Protein AF-A0A0R3PZB5-F1 (afdb_monomer_lite)

Foldseek 3Di:
DDDPPPVVVVVPCDVVVVVVCCVVQNPCNVVVVVVCCCVPPVVQVVLQPDDWDDDPDPDTDHDHDDDDDQDWDQDPVRDTDHDDPVNVVPPD

pLDDT: mean 71.3, std 12.93, range [42.66, 88.94]

Secondary structure (DSSP, 8-state):
-----GGGTTTT--HHHHHHHHHHH-TTHHHHHHHHHIIIIIHHHHHHHSPPEE-SSS-EE----------EEE-TTS-EEE--HHHHHT--

Organism: Angiostrongylus costaricensis (NCBI:txid334426)

Radius of gyration: 24.86 Å; chains: 1; bounding box: 73×33×49 Å

Sequence (92 aa):
MDGISSELWQVRIDFSTLNASSDENGVARLQLDSFDEFIQMNVQGIVEDAREIENSTEFSVKFQQVSSSKSRHWEKGGTPAPIVPNGDTRGF

InterPro domains:
  IPR007644 RNA polymerase, beta subunit, protrusion [PF04563] (27-86)

Structure (mmCIF, N/CA/C/O backbone):
data_AF-A0A0R3PZB5-F1
#
_entry.id   AF-A0A0R3PZB5-F1
#
loop_
_atom_site.group_PDB
_atom_site.id
_atom_site.type_symbol
_atom_site.label_atom_id
_atom_site.label_alt_id
_atom_site.label_comp_id
_atom_site.label_asym_id
_atom_site.label_entity_id
_atom_site.label_seq_id
_atom_site.pdbx_PDB_ins_code
_atom_site.Cartn_x
_atom_site.Cartn_y
_atom_site.Cartn_z
_atom_site.occupancy
_atom_site.B_iso_or_equiv
_atom_site.auth_seq_id
_atom_site.auth_comp_id
_atom_site.auth_asym_id
_atom_site.auth_atom_id
_atom_site.pdbx_PDB_model_num
ATOM 1 N N . MET A 1 1 ? 51.098 20.583 -9.836 1.00 46.34 1 MET A N 1
ATOM 2 C CA . MET A 1 1 ? 49.703 21.030 -9.610 1.00 46.34 1 MET A CA 1
ATOM 3 C C . MET A 1 1 ? 49.136 21.162 -10.997 1.00 46.34 1 MET A C 1
ATOM 5 O O . MET A 1 1 ? 49.194 22.231 -11.584 1.00 46.34 1 MET A O 1
ATOM 9 N N . ASP A 1 2 ? 48.713 20.033 -11.545 1.00 42.66 2 ASP A N 1
ATOM 10 C CA . ASP A 1 2 ? 48.312 19.937 -12.940 1.00 42.66 2 ASP A CA 1
ATOM 11 C C . ASP A 1 2 ? 46.811 19.713 -12.921 1.00 42.66 2 ASP A C 1
ATOM 13 O O . ASP A 1 2 ? 46.310 18.718 -12.391 1.00 42.66 2 ASP A O 1
ATOM 17 N N . GLY A 1 3 ? 46.111 20.765 -13.339 1.00 45.47 3 GLY A N 1
ATOM 18 C CA . GLY A 1 3 ? 44.667 20.871 -13.286 1.00 45.47 3 GLY A CA 1
ATOM 19 C C . GLY A 1 3 ? 44.010 19.713 -14.018 1.00 45.47 3 GLY A C 1
ATOM 20 O O . GLY A 1 3 ? 44.435 19.310 -15.099 1.00 45.47 3 GLY A O 1
ATOM 21 N N . ILE A 1 4 ? 42.951 19.190 -13.409 1.00 48.69 4 ILE A N 1
ATOM 22 C CA . ILE A 1 4 ? 42.042 18.232 -14.029 1.00 48.69 4 ILE A CA 1
ATOM 23 C C . ILE A 1 4 ? 41.496 18.900 -15.300 1.00 48.69 4 ILE A C 1
ATOM 25 O O . ILE A 1 4 ? 40.667 19.806 -15.212 1.00 48.69 4 ILE A O 1
ATOM 29 N N . SER A 1 5 ? 42.019 18.491 -16.463 1.00 46.16 5 SER A N 1
ATOM 30 C CA . SER A 1 5 ? 41.601 18.987 -17.778 1.00 46.16 5 SER A CA 1
ATOM 31 C C . SER A 1 5 ? 40.092 18.860 -17.923 1.00 46.16 5 SER A C 1
ATOM 33 O O . SER A 1 5 ? 39.507 17.831 -17.560 1.00 46.16 5 SER A O 1
ATOM 35 N N . SER A 1 6 ? 39.463 19.903 -18.464 1.00 56.44 6 SER A N 1
ATOM 36 C CA . SER A 1 6 ? 38.013 19.986 -18.537 1.00 56.44 6 SER A CA 1
ATOM 37 C C . SER A 1 6 ? 37.335 18.929 -19.399 1.00 56.44 6 SER A C 1
ATOM 39 O O . SER A 1 6 ? 36.131 18.708 -19.335 1.00 56.44 6 SER A O 1
ATOM 41 N N . GLU A 1 7 ? 38.114 18.226 -20.199 1.00 53.78 7 GLU A N 1
ATOM 42 C CA . GLU A 1 7 ? 37.606 17.213 -21.112 1.00 53.78 7 GLU A CA 1
ATOM 43 C C . GLU A 1 7 ? 37.305 15.880 -20.410 1.00 53.78 7 GLU A C 1
ATOM 45 O O . GLU A 1 7 ? 36.525 15.079 -20.915 1.00 53.78 7 GLU A O 1
ATOM 50 N N . LEU A 1 8 ? 37.825 15.657 -19.196 1.00 51.09 8 LEU A N 1
ATOM 51 C CA . LEU A 1 8 ? 37.589 14.421 -18.439 1.00 51.09 8 LEU A CA 1
ATOM 52 C C . LEU A 1 8 ? 36.181 14.328 -17.834 1.00 51.09 8 LEU A C 1
ATOM 54 O O . LEU A 1 8 ? 35.706 13.226 -17.560 1.00 51.09 8 LEU A O 1
ATOM 58 N N . TRP A 1 9 ? 35.488 15.452 -17.632 1.00 51.28 9 TRP A N 1
ATOM 59 C CA . TRP A 1 9 ? 34.130 15.441 -17.073 1.00 51.28 9 TRP A CA 1
ATOM 60 C C . TRP A 1 9 ? 33.050 15.130 -18.110 1.00 51.28 9 TRP A C 1
ATOM 62 O O . TRP A 1 9 ? 31.975 14.675 -17.734 1.00 51.28 9 TRP A O 1
ATOM 72 N N . GLN A 1 10 ? 33.333 15.316 -19.401 1.00 50.50 10 GLN A N 1
ATOM 73 C CA . GLN A 1 10 ? 32.438 14.875 -20.478 1.00 50.50 10 GLN A CA 1
ATOM 74 C C . GLN A 1 10 ? 32.540 13.358 -20.724 1.00 50.50 10 GLN A C 1
ATOM 76 O O . GLN A 1 10 ? 31.592 12.747 -21.199 1.00 50.50 10 GLN A O 1
ATOM 81 N N . VAL A 1 11 ? 33.653 12.732 -20.325 1.00 48.06 11 VAL A N 1
ATOM 82 C CA . VAL A 1 11 ? 33.924 11.291 -20.501 1.00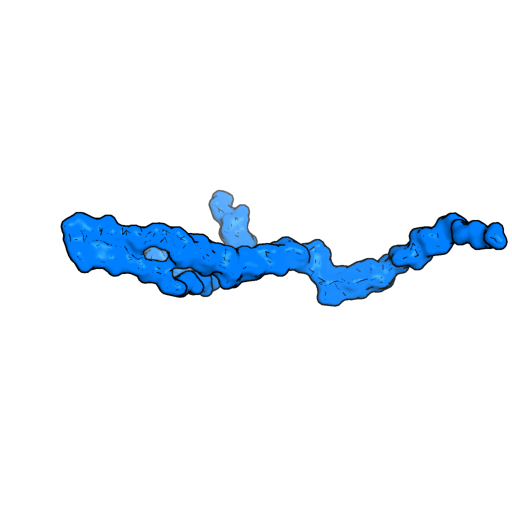 48.06 11 VAL A CA 1
ATOM 83 C C . VAL A 1 11 ? 33.291 10.423 -19.394 1.00 48.06 11 VAL A C 1
ATOM 85 O O . VAL A 1 11 ? 33.285 9.200 -19.492 1.00 48.06 11 VAL A O 1
ATOM 88 N N . ARG A 1 12 ? 32.713 11.011 -18.332 1.00 50.62 12 ARG A N 1
ATOM 89 C CA . ARG A 1 12 ? 32.197 10.236 -17.182 1.00 50.62 12 ARG A CA 1
ATOM 90 C C . ARG A 1 12 ? 30.755 9.734 -17.308 1.00 50.62 12 ARG A C 1
ATOM 92 O O . ARG A 1 12 ? 30.343 8.933 -16.475 1.00 50.62 12 ARG A O 1
ATOM 99 N N . ILE A 1 13 ? 30.007 10.149 -18.329 1.00 53.28 13 ILE A N 1
ATOM 100 C CA . ILE A 1 13 ? 28.722 9.528 -18.683 1.00 53.28 13 ILE A CA 1
ATOM 101 C C . ILE A 1 13 ? 28.834 9.031 -20.122 1.00 53.28 13 ILE A C 1
ATOM 103 O O . ILE A 1 13 ? 28.341 9.650 -21.059 1.00 53.28 13 ILE A O 1
ATOM 107 N N . ASP A 1 14 ? 29.536 7.913 -20.297 1.00 59.72 14 ASP A N 1
ATOM 108 C CA . ASP A 1 14 ? 29.395 7.110 -21.506 1.00 59.72 14 ASP A CA 1
ATOM 109 C C . ASP A 1 14 ? 27.943 6.609 -21.558 1.00 59.72 14 ASP A C 1
ATOM 111 O O . ASP A 1 14 ? 27.441 6.017 -20.595 1.00 59.72 14 ASP A O 1
ATOM 115 N N . PHE A 1 15 ? 27.252 6.874 -22.665 1.00 57.28 15 PHE A N 1
ATOM 116 C CA . PHE A 1 15 ? 25.872 6.451 -22.889 1.00 57.28 15 PHE A CA 1
ATOM 117 C C . PHE A 1 15 ? 25.719 4.930 -22.737 1.00 57.28 15 PHE A C 1
ATOM 119 O O . PHE A 1 15 ? 24.670 4.459 -22.308 1.00 57.28 15 PHE A O 1
ATOM 126 N N . SER A 1 16 ? 26.784 4.161 -22.993 1.00 55.22 16 SER A N 1
ATOM 127 C CA . SER A 1 16 ? 26.810 2.721 -22.734 1.00 55.22 16 SER A CA 1
ATOM 128 C C . SER A 1 16 ? 26.713 2.387 -21.243 1.00 55.22 16 SER A C 1
ATOM 130 O O . SER A 1 16 ? 26.027 1.438 -20.879 1.00 55.22 16 SER A O 1
ATOM 132 N N . THR A 1 17 ? 27.354 3.166 -20.371 1.00 59.53 17 THR A N 1
ATOM 133 C CA . THR A 1 17 ? 27.283 2.994 -18.909 1.00 59.53 17 THR A CA 1
ATOM 134 C C . THR A 1 17 ? 25.927 3.451 -18.366 1.00 59.53 17 THR A C 1
ATOM 136 O O . THR A 1 17 ? 25.372 2.821 -17.467 1.00 59.53 17 THR A O 1
ATOM 139 N N . LEU A 1 18 ? 25.358 4.516 -18.943 1.00 59.88 18 LEU A N 1
ATOM 140 C CA . LEU A 1 18 ? 24.011 4.994 -18.614 1.00 59.88 18 LEU A CA 1
ATOM 141 C C . LEU A 1 18 ? 22.928 3.981 -19.024 1.00 59.88 18 LEU A C 1
ATOM 143 O O . LEU A 1 18 ? 22.016 3.708 -18.241 1.00 59.88 18 LEU A O 1
ATOM 147 N N . ASN A 1 19 ? 23.054 3.396 -20.217 1.00 59.84 19 ASN A N 1
ATOM 148 C CA . ASN A 1 19 ? 22.158 2.349 -20.697 1.00 59.84 19 ASN A CA 1
ATOM 149 C C . ASN A 1 19 ? 22.336 1.059 -19.909 1.00 59.84 19 ASN A C 1
ATOM 151 O O . ASN A 1 19 ? 21.338 0.505 -19.488 1.00 59.84 19 ASN A O 1
ATOM 155 N N . ALA A 1 20 ? 23.564 0.627 -19.613 1.00 60.41 20 ALA A N 1
ATOM 156 C CA . ALA A 1 20 ? 23.793 -0.567 -18.801 1.00 60.41 20 ALA A CA 1
ATOM 157 C C . ALA A 1 20 ? 23.155 -0.444 -17.406 1.00 60.41 20 ALA A C 1
ATOM 159 O O . ALA A 1 20 ? 22.488 -1.368 -16.957 1.00 60.41 20 ALA A O 1
ATOM 160 N N . SER A 1 21 ? 23.278 0.721 -16.759 1.00 57.47 21 SER A N 1
ATOM 161 C CA . SER A 1 21 ? 22.600 1.003 -15.487 1.00 57.47 21 SER A CA 1
ATOM 162 C C . SER A 1 21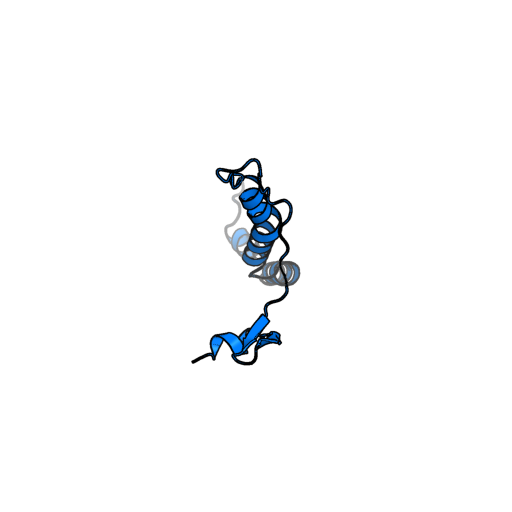 ? 21.074 1.060 -15.640 1.00 57.47 21 SER A C 1
ATOM 164 O O . SER A 1 21 ? 20.349 0.595 -14.767 1.00 57.47 21 SER A O 1
ATOM 166 N N . SER A 1 22 ? 20.559 1.574 -16.761 1.00 59.19 22 SER A N 1
ATOM 167 C CA . SER A 1 22 ? 19.114 1.620 -17.042 1.00 59.19 22 SER A CA 1
ATOM 168 C C . SER A 1 22 ? 18.529 0.272 -17.479 1.00 59.19 22 SER A C 1
ATOM 170 O O . SER A 1 22 ? 17.356 0.022 -17.232 1.00 59.19 22 SER A O 1
ATOM 172 N N . ASP A 1 23 ? 19.314 -0.609 -18.088 1.00 61.03 23 ASP A N 1
ATOM 173 C CA . ASP A 1 23 ? 18.929 -1.979 -18.435 1.00 61.03 23 ASP A CA 1
ATOM 174 C C . ASP A 1 23 ? 18.955 -2.851 -17.178 1.00 61.03 23 ASP A C 1
ATOM 176 O O . ASP A 1 23 ? 18.025 -3.615 -16.913 1.00 61.03 23 ASP A O 1
ATOM 180 N N . GLU A 1 24 ? 19.995 -2.680 -16.356 1.00 63.81 24 GLU A N 1
ATOM 181 C CA . GLU A 1 24 ? 20.132 -3.379 -15.088 1.00 63.81 24 GLU A CA 1
ATOM 182 C C . GLU A 1 24 ? 19.117 -2.897 -14.070 1.00 63.81 24 GLU A C 1
ATOM 184 O O . GLU A 1 24 ? 18.636 -3.758 -13.347 1.00 63.81 24 GLU A O 1
ATOM 189 N N . ASN A 1 25 ? 18.790 -1.593 -14.023 1.00 66.19 25 ASN A N 1
ATOM 190 C CA . ASN A 1 25 ? 17.962 -0.946 -13.002 1.00 66.19 25 ASN A CA 1
ATOM 191 C C . ASN A 1 25 ? 16.673 -0.283 -13.468 1.00 66.19 25 ASN A C 1
ATOM 193 O O . ASN A 1 25 ? 15.929 0.128 -12.611 1.00 66.19 25 ASN A O 1
ATOM 197 N N . GLY A 1 26 ? 16.320 -0.210 -14.744 1.00 65.12 26 GLY A N 1
ATOM 198 C CA . GLY A 1 26 ? 15.074 0.419 -15.206 1.00 65.12 26 GLY A CA 1
ATOM 199 C C . GLY A 1 26 ? 14.916 1.906 -14.827 1.00 65.12 26 GLY A C 1
ATOM 200 O O . GLY A 1 26 ? 14.978 2.309 -13.671 1.00 65.12 26 GLY A O 1
ATOM 201 N N . VAL A 1 27 ? 14.570 2.759 -15.790 1.00 70.19 27 VAL A N 1
ATOM 202 C CA . VAL A 1 27 ? 14.406 4.212 -15.540 1.00 70.19 27 VAL A CA 1
ATOM 203 C C . VAL A 1 27 ? 13.326 4.531 -14.483 1.00 70.19 27 VAL A C 1
ATOM 205 O O . VAL A 1 27 ? 13.361 5.585 -13.853 1.00 70.19 27 VAL A O 1
ATOM 208 N N . ALA A 1 28 ? 12.388 3.610 -14.244 1.00 72.50 28 ALA A N 1
ATOM 209 C CA . ALA A 1 28 ? 11.288 3.773 -13.295 1.00 72.50 28 ALA A CA 1
ATOM 210 C C . ALA A 1 28 ? 11.421 2.958 -11.992 1.00 72.50 28 ALA A C 1
ATOM 212 O O . ALA A 1 28 ? 10.475 2.963 -11.203 1.00 72.50 28 ALA A O 1
ATOM 213 N N . ARG A 1 29 ? 12.539 2.258 -11.722 1.00 74.81 29 ARG A N 1
ATOM 214 C CA . ARG A 1 29 ? 12.605 1.398 -10.520 1.00 74.81 29 ARG A CA 1
ATOM 215 C C . ARG A 1 29 ? 12.462 2.147 -9.214 1.00 74.81 29 ARG A C 1
ATOM 217 O O . ARG A 1 29 ? 11.780 1.643 -8.346 1.00 74.81 29 ARG A O 1
ATOM 224 N N . LEU A 1 30 ? 12.944 3.383 -9.110 1.00 75.12 30 LEU A N 1
ATOM 225 C CA . LEU A 1 30 ? 12.755 4.179 -7.894 1.00 75.12 30 LEU A CA 1
ATOM 226 C C . LEU A 1 30 ? 11.270 4.317 -7.497 1.00 75.12 30 LEU A C 1
ATOM 228 O O . LEU A 1 30 ? 10.925 4.289 -6.316 1.00 75.12 30 LEU A O 1
ATOM 232 N N . GLN A 1 31 ? 10.377 4.457 -8.482 1.00 76.56 31 GLN A N 1
ATOM 233 C CA . GLN A 1 31 ? 8.935 4.523 -8.233 1.00 76.56 31 GLN A CA 1
ATOM 234 C C . GLN A 1 31 ? 8.353 3.159 -7.852 1.00 76.56 31 GLN A C 1
ATOM 236 O O . GLN A 1 31 ? 7.476 3.096 -6.997 1.00 76.56 31 GLN A O 1
ATOM 241 N N . LEU A 1 32 ? 8.834 2.077 -8.470 1.00 80.81 32 LEU A N 1
ATOM 242 C CA . LEU A 1 32 ? 8.393 0.719 -8.145 1.00 80.81 32 LEU A CA 1
ATOM 243 C C . LEU A 1 32 ? 8.883 0.285 -6.759 1.00 80.81 32 LEU A C 1
ATOM 245 O O . LEU A 1 32 ? 8.085 -0.211 -5.977 1.00 80.81 32 LEU A O 1
ATOM 249 N N . ASP A 1 33 ? 10.142 0.560 -6.427 1.00 80.38 33 ASP A N 1
ATOM 250 C CA . ASP A 1 33 ? 10.756 0.225 -5.143 1.00 80.38 33 ASP A CA 1
ATOM 251 C C . ASP A 1 33 ? 10.070 0.981 -3.999 1.00 80.38 33 ASP A C 1
ATOM 253 O O . ASP A 1 33 ? 9.708 0.383 -2.989 1.00 80.38 33 ASP A O 1
ATOM 257 N N . SER A 1 34 ? 9.813 2.285 -4.173 1.00 82.81 34 SER A N 1
ATOM 258 C CA . SER A 1 34 ? 9.072 3.071 -3.173 1.00 82.81 34 SER A CA 1
ATOM 259 C C . SER A 1 34 ? 7.612 2.629 -3.029 1.00 82.81 34 SER A C 1
ATOM 261 O O . SER A 1 34 ? 7.070 2.652 -1.923 1.00 82.81 34 SER A O 1
ATOM 263 N N . PHE A 1 35 ? 6.964 2.199 -4.116 1.00 82.31 35 PHE A N 1
ATOM 264 C CA . PHE A 1 35 ? 5.622 1.622 -4.054 1.00 82.31 35 PHE A CA 1
ATOM 265 C C . PHE A 1 35 ? 5.614 0.269 -3.329 1.00 82.31 35 PHE A C 1
ATOM 267 O O . PHE A 1 35 ? 4.767 0.047 -2.463 1.00 82.31 35 PHE A O 1
ATOM 274 N N . ASP A 1 36 ? 6.568 -0.610 -3.629 1.00 82.69 36 ASP A N 1
ATOM 275 C CA . ASP A 1 36 ? 6.711 -1.913 -2.980 1.00 82.69 36 ASP A CA 1
ATOM 276 C C . ASP A 1 36 ? 7.013 -1.762 -1.483 1.00 82.69 36 ASP A C 1
ATOM 278 O O . ASP A 1 36 ? 6.363 -2.418 -0.666 1.00 82.69 36 ASP A O 1
ATOM 282 N N . GLU A 1 37 ? 7.920 -0.855 -1.106 1.00 86.94 37 GLU A N 1
ATOM 283 C CA . GLU A 1 37 ? 8.195 -0.496 0.292 1.00 86.94 37 GLU A CA 1
ATOM 284 C C . GLU A 1 37 ? 6.929 0.021 0.992 1.00 86.94 37 GLU A C 1
ATOM 286 O O . GLU A 1 37 ? 6.598 -0.397 2.108 1.00 86.94 37 GLU A O 1
ATOM 291 N N . PHE A 1 38 ? 6.174 0.895 0.323 1.00 87.50 38 PHE A N 1
ATOM 292 C CA . PHE A 1 38 ? 4.936 1.435 0.867 1.00 87.50 38 PHE A CA 1
ATOM 293 C C . PHE A 1 38 ? 3.890 0.345 1.135 1.00 87.50 38 PHE A C 1
ATOM 295 O O . PHE A 1 38 ? 3.343 0.286 2.238 1.00 87.50 38 PHE A O 1
ATOM 302 N N . ILE A 1 39 ? 3.630 -0.537 0.166 1.00 85.75 39 ILE A N 1
ATOM 303 C CA . ILE A 1 39 ? 2.624 -1.599 0.304 1.00 85.75 39 ILE A CA 1
ATOM 304 C C . ILE A 1 39 ? 3.054 -2.656 1.325 1.00 85.75 39 ILE A C 1
ATOM 306 O O . ILE A 1 39 ? 2.220 -3.110 2.108 1.00 85.75 39 ILE A O 1
ATOM 310 N N . GLN A 1 40 ? 4.325 -3.059 1.327 1.00 79.94 40 GLN A N 1
ATOM 311 C CA . GLN A 1 40 ? 4.795 -4.160 2.171 1.00 79.94 40 GLN A CA 1
ATOM 312 C C . GLN A 1 40 ? 5.020 -3.744 3.626 1.00 79.94 40 GLN A C 1
ATOM 314 O O . GLN A 1 40 ? 4.740 -4.534 4.526 1.00 79.94 40 GLN A O 1
ATOM 319 N N . MET A 1 41 ? 5.512 -2.527 3.870 1.00 79.62 41 MET A N 1
ATOM 320 C CA . MET A 1 41 ? 5.978 -2.113 5.197 1.00 79.62 41 MET A CA 1
ATOM 321 C C . MET A 1 41 ? 5.102 -1.021 5.817 1.00 79.62 41 MET A C 1
ATOM 323 O O . MET A 1 41 ? 4.655 -1.163 6.956 1.00 79.62 41 MET A O 1
ATOM 327 N N . ASN A 1 42 ? 4.792 0.042 5.070 1.00 88.00 42 ASN A N 1
ATOM 328 C CA . ASN A 1 42 ? 4.081 1.195 5.634 1.00 88.00 42 ASN A CA 1
ATOM 329 C C . ASN A 1 42 ? 2.593 0.912 5.880 1.00 88.00 42 ASN A C 1
ATOM 331 O O . ASN A 1 42 ? 2.061 1.300 6.918 1.00 88.00 42 ASN A O 1
ATOM 335 N N . VAL A 1 43 ? 1.913 0.206 4.969 1.00 88.94 43 VAL A N 1
ATOM 336 C CA . VAL A 1 43 ? 0.481 -0.119 5.131 1.00 88.94 43 VAL A CA 1
ATOM 337 C C . VAL A 1 43 ? 0.230 -0.978 6.372 1.00 88.94 43 VAL A C 1
ATOM 339 O O . VAL A 1 43 ? -0.711 -0.713 7.118 1.00 88.94 43 VAL A O 1
ATOM 342 N N . GLN A 1 44 ? 1.078 -1.978 6.618 1.00 87.69 44 GLN A N 1
ATOM 343 C CA . GLN A 1 44 ? 0.970 -2.832 7.799 1.00 87.69 44 GLN A CA 1
ATOM 344 C C . GLN A 1 44 ? 1.163 -2.018 9.087 1.00 87.69 44 GLN A C 1
ATOM 346 O O . GLN A 1 44 ? 0.341 -2.123 9.994 1.00 87.69 44 GLN A O 1
ATOM 351 N N . GLY A 1 45 ? 2.174 -1.141 9.131 1.00 85.69 45 GLY A N 1
ATOM 352 C CA . GLY A 1 45 ? 2.412 -0.264 10.281 1.00 85.69 45 GLY A CA 1
ATOM 353 C C . GLY A 1 45 ? 1.240 0.679 10.578 1.00 85.69 45 GLY A C 1
ATOM 354 O O . GLY A 1 45 ? 0.874 0.855 11.735 1.00 85.69 45 GLY A O 1
ATOM 355 N N . ILE A 1 46 ? 0.588 1.225 9.545 1.00 88.75 46 ILE A N 1
ATOM 356 C CA . ILE A 1 46 ? -0.612 2.066 9.711 1.00 88.75 46 ILE A CA 1
ATOM 357 C C . ILE A 1 46 ? -1.775 1.267 10.317 1.00 88.75 46 ILE A C 1
ATOM 359 O O . ILE A 1 46 ? -2.514 1.787 11.150 1.00 88.75 46 ILE A O 1
ATOM 363 N N . VAL A 1 47 ? -1.960 0.011 9.903 1.00 86.88 47 VAL A N 1
ATOM 364 C CA . VAL A 1 47 ? -3.035 -0.848 10.425 1.00 86.88 47 VAL A CA 1
ATOM 365 C C . VAL A 1 47 ? -2.774 -1.285 11.864 1.00 86.88 47 VAL A C 1
ATOM 367 O O . VAL A 1 47 ? -3.721 -1.409 12.636 1.00 86.88 47 VAL A O 1
ATOM 370 N N . GLU A 1 48 ? -1.512 -1.476 12.238 1.00 86.19 48 GLU A N 1
ATOM 371 C CA . GLU A 1 48 ? -1.119 -1.789 13.614 1.00 86.19 48 GLU A CA 1
ATOM 372 C C . GLU A 1 48 ? -1.221 -0.582 14.560 1.00 86.19 48 GLU A C 1
ATOM 374 O O . GLU A 1 48 ? -1.542 -0.769 15.733 1.00 86.19 48 GLU A O 1
ATOM 379 N N . ASP A 1 49 ? -0.976 0.637 14.065 1.00 85.25 49 ASP A N 1
ATOM 380 C CA . ASP A 1 49 ? -1.115 1.889 14.831 1.00 85.25 49 ASP A CA 1
ATOM 381 C C . ASP A 1 49 ? -2.578 2.357 14.954 1.00 85.25 49 ASP A C 1
ATOM 383 O O . ASP A 1 49 ? -2.934 3.159 15.823 1.00 85.25 49 ASP A O 1
ATOM 387 N N . ALA A 1 50 ? -3.465 1.843 14.098 1.00 81.75 50 ALA A N 1
ATOM 388 C CA . ALA A 1 50 ? -4.883 2.149 14.173 1.00 81.75 50 ALA A CA 1
ATOM 389 C C . ALA A 1 50 ? -5.463 1.703 15.525 1.00 81.75 50 ALA A C 1
ATOM 391 O O . ALA A 1 50 ? -5.281 0.571 15.975 1.00 81.75 50 ALA A O 1
ATOM 392 N N . ARG A 1 51 ? -6.201 2.612 16.174 1.00 72.88 51 ARG A N 1
ATOM 393 C CA . ARG A 1 51 ? -6.851 2.336 17.460 1.00 72.88 51 ARG A CA 1
ATOM 394 C C . ARG A 1 51 ? -7.780 1.129 17.353 1.00 72.88 51 ARG A C 1
ATOM 396 O O . ARG A 1 51 ? -8.539 1.015 16.389 1.00 72.88 51 ARG A O 1
ATOM 403 N N . GLU A 1 52 ? -7.757 0.287 18.384 1.00 74.69 52 GLU A N 1
ATOM 404 C CA . GLU A 1 52 ? -8.748 -0.773 18.546 1.00 74.69 52 GLU A CA 1
ATOM 405 C C . GLU A 1 52 ? -10.153 -0.165 18.548 1.00 74.69 52 GLU A C 1
ATOM 407 O O . GLU A 1 52 ? -10.420 0.865 19.179 1.00 74.69 52 GLU A O 1
ATOM 412 N N . ILE A 1 53 ? -11.051 -0.793 17.791 1.00 76.06 53 ILE A N 1
ATOM 413 C CA . ILE A 1 53 ? -12.449 -0.383 17.765 1.00 76.06 53 ILE A CA 1
ATOM 414 C C . ILE A 1 53 ? -13.091 -0.956 19.027 1.00 76.06 53 ILE A C 1
ATOM 416 O O . ILE A 1 53 ? -13.505 -2.115 19.050 1.00 76.06 53 ILE A O 1
ATOM 420 N N . GLU A 1 54 ? -13.150 -0.143 20.078 1.00 65.75 54 GLU A N 1
ATOM 421 C CA . GLU A 1 54 ? -13.895 -0.452 21.296 1.00 65.75 54 GLU A CA 1
ATOM 422 C C . GLU A 1 54 ? -15.366 -0.065 21.102 1.00 65.75 54 GLU A C 1
ATOM 424 O O . GLU A 1 54 ? -15.694 1.085 20.797 1.00 65.75 54 GLU A O 1
ATOM 429 N N . ASN A 1 55 ? -16.272 -1.030 21.260 1.00 63.53 55 ASN A N 1
ATOM 430 C CA . ASN A 1 55 ? -17.704 -0.752 21.341 1.00 63.53 55 ASN A CA 1
ATOM 431 C C . ASN A 1 55 ? -18.132 -0.722 22.817 1.00 63.53 55 ASN A C 1
ATOM 433 O O . ASN A 1 55 ? -17.443 -1.245 23.684 1.00 63.53 55 ASN A O 1
ATOM 437 N N . SER A 1 56 ? -19.296 -0.144 23.117 1.00 63.84 56 SER A N 1
ATOM 438 C CA . SER A 1 56 ? -19.864 -0.009 24.475 1.00 63.84 56 SER A CA 1
ATOM 439 C C . SER A 1 56 ? -20.096 -1.346 25.216 1.00 63.84 56 SER A C 1
ATOM 441 O O . SER A 1 56 ? -20.605 -1.361 26.335 1.00 63.84 56 SER A O 1
ATOM 443 N N . THR A 1 57 ? -19.789 -2.473 24.588 1.00 62.66 57 THR A N 1
ATOM 444 C CA . THR A 1 57 ? -19.938 -3.843 25.079 1.00 62.66 57 THR A CA 1
ATOM 445 C C . THR A 1 57 ? -18.559 -4.485 24.978 1.00 62.66 57 THR A C 1
ATOM 447 O O . THR A 1 57 ? -17.918 -4.247 23.965 1.00 62.66 57 THR A O 1
ATOM 450 N N . GLU A 1 58 ? -18.137 -5.247 25.994 1.00 76.75 58 GLU A N 1
ATOM 451 C CA . GLU A 1 58 ? -16.804 -5.814 26.345 1.00 76.75 58 GLU A CA 1
ATOM 452 C C . GLU A 1 58 ? -15.951 -6.505 25.242 1.00 76.75 58 GLU A C 1
ATOM 454 O O . GLU A 1 58 ? -15.208 -7.449 25.505 1.00 76.75 58 GLU A O 1
ATOM 459 N N . PHE A 1 59 ? -16.023 -6.062 23.995 1.00 76.88 59 PHE A N 1
ATOM 460 C CA . PHE A 1 59 ? -15.336 -6.615 22.845 1.00 76.88 59 PHE A CA 1
ATOM 461 C C . PHE A 1 59 ? -14.416 -5.554 22.253 1.00 76.88 59 PHE A C 1
ATOM 463 O O . PHE A 1 59 ? -14.829 -4.423 21.993 1.00 76.88 59 PHE A O 1
ATOM 470 N N . SER A 1 60 ? -13.178 -5.964 21.998 1.00 80.62 60 SER A N 1
ATOM 471 C CA . SER A 1 60 ? -12.210 -5.200 21.223 1.00 80.62 60 SER A CA 1
ATOM 472 C C . SER A 1 60 ? -11.923 -5.932 19.912 1.00 80.62 60 SER A C 1
ATOM 474 O O . SER A 1 60 ? -11.805 -7.162 19.884 1.00 80.62 60 SER A O 1
ATOM 476 N N . VAL A 1 61 ? -11.834 -5.175 18.817 1.00 83.19 61 VAL A N 1
ATOM 477 C CA . VAL A 1 61 ? -11.400 -5.672 17.508 1.00 83.19 61 VAL A CA 1
ATOM 478 C C . VAL A 1 61 ? -10.028 -5.092 17.196 1.00 83.19 61 VAL A C 1
ATOM 480 O O . VAL A 1 61 ? -9.875 -3.875 17.073 1.00 83.19 61 VAL A O 1
ATOM 483 N N . LYS A 1 62 ? -9.055 -5.987 16.999 1.00 85.06 62 LYS A N 1
ATOM 484 C CA . LYS A 1 62 ? -7.690 -5.654 16.591 1.00 85.06 62 LYS A CA 1
ATOM 485 C C . LYS A 1 62 ? -7.409 -6.151 15.178 1.00 85.06 62 LYS A C 1
ATOM 487 O O . LYS A 1 62 ? -7.621 -7.325 14.870 1.00 85.06 62 LYS A O 1
ATOM 492 N N . PHE A 1 63 ? -6.893 -5.270 14.330 1.00 85.88 63 PHE A N 1
ATOM 493 C CA . PHE A 1 63 ? -6.417 -5.637 13.001 1.00 85.88 63 PHE A CA 1
ATOM 494 C C . PHE A 1 63 ? -4.990 -6.191 13.093 1.00 85.88 63 PHE A C 1
ATOM 496 O O . PHE A 1 63 ? -4.150 -5.623 13.785 1.00 85.88 63 PHE A O 1
ATOM 503 N N . GLN A 1 64 ? -4.727 -7.326 12.435 1.00 83.88 64 GLN A N 1
ATOM 504 C CA . GLN A 1 64 ? -3.464 -8.059 12.597 1.00 83.88 64 GLN A CA 1
ATOM 505 C C . GLN A 1 64 ? -2.607 -8.093 11.333 1.00 83.88 64 GLN A C 1
ATOM 507 O O . GLN A 1 64 ? -1.407 -7.878 11.420 1.00 83.88 64 GLN A O 1
ATOM 512 N N . GLN A 1 65 ? -3.180 -8.393 10.167 1.00 87.12 65 GLN A N 1
ATOM 513 C CA . GLN A 1 65 ? -2.409 -8.510 8.931 1.00 87.12 65 GLN A CA 1
ATOM 514 C C . GLN A 1 65 ? -3.202 -7.9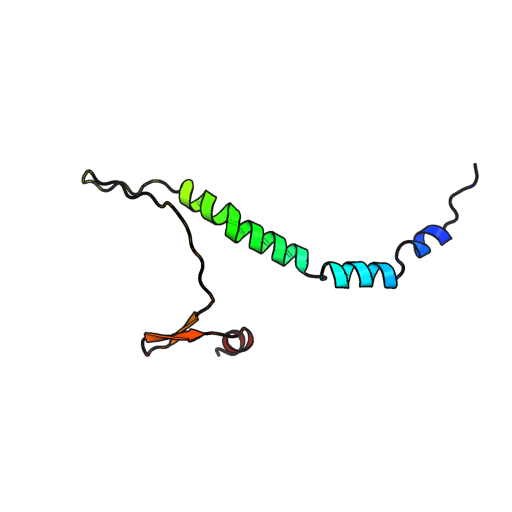82 7.741 1.00 87.12 65 GLN A C 1
ATOM 516 O O . GLN A 1 65 ? -4.375 -8.320 7.566 1.00 87.12 65 GLN A O 1
ATOM 521 N N . VAL A 1 66 ? -2.537 -7.195 6.898 1.00 86.44 66 VAL A N 1
ATOM 522 C CA . VAL A 1 66 ? -3.071 -6.741 5.615 1.00 86.44 66 VAL A CA 1
ATOM 523 C C . VAL A 1 66 ? -2.598 -7.669 4.502 1.00 86.44 66 VAL A C 1
ATOM 525 O O . VAL A 1 66 ? -1.434 -8.060 4.443 1.00 86.44 66 VAL A O 1
ATOM 528 N N . SER A 1 67 ? -3.506 -8.012 3.590 1.00 85.94 67 SER A N 1
ATOM 529 C CA . SER A 1 67 ? -3.167 -8.714 2.353 1.00 85.94 67 SER A CA 1
ATOM 530 C C . SER A 1 67 ? -3.695 -7.942 1.150 1.00 85.94 67 SER A C 1
ATOM 532 O O . SER A 1 67 ? -4.782 -7.366 1.192 1.00 85.94 67 SER A O 1
ATOM 534 N N . SER A 1 68 ? -2.914 -7.929 0.072 1.00 85.25 68 SER A N 1
ATOM 535 C CA . SER A 1 68 ? -3.306 -7.344 -1.208 1.00 85.25 68 SER A CA 1
ATOM 536 C C . SER A 1 68 ? -3.516 -8.452 -2.236 1.00 85.25 68 SER A C 1
ATOM 538 O O . SER A 1 68 ? -2.777 -9.436 -2.274 1.00 85.25 68 SER A O 1
ATOM 540 N N . SER A 1 69 ? -4.542 -8.303 -3.074 1.00 83.50 69 SER A N 1
ATOM 541 C CA . SER A 1 69 ? -4.832 -9.231 -4.171 1.00 83.50 69 SER A CA 1
ATOM 542 C C . SER A 1 69 ? -4.626 -8.547 -5.518 1.00 83.50 69 SER A C 1
ATOM 544 O O . SER A 1 69 ? -4.619 -7.321 -5.602 1.00 83.50 69 SER A O 1
ATOM 546 N N . LYS A 1 70 ? -4.490 -9.336 -6.591 1.00 80.06 70 LYS A N 1
ATOM 547 C CA . LYS A 1 70 ? -4.413 -8.788 -7.953 1.00 80.06 70 LYS A CA 1
ATOM 548 C C . LYS A 1 70 ? -5.645 -7.933 -8.264 1.00 80.06 70 LYS A C 1
ATOM 550 O O . LYS A 1 70 ? -6.753 -8.266 -7.833 1.00 80.06 70 LYS A O 1
ATOM 555 N N . SER A 1 71 ? -5.437 -6.877 -9.050 1.00 73.88 71 SER A N 1
ATOM 556 C CA . SER A 1 71 ? -6.510 -5.978 -9.477 1.00 73.88 71 SER A CA 1
ATOM 557 C C . SER A 1 71 ? -7.643 -6.750 -10.161 1.00 73.88 71 SER A C 1
ATOM 559 O O . SER A 1 71 ? -7.405 -7.622 -11.005 1.00 73.88 71 SER A O 1
ATOM 561 N N . ARG A 1 72 ? -8.879 -6.444 -9.764 1.00 75.81 72 ARG A N 1
ATOM 562 C CA . ARG A 1 72 ? -10.108 -7.068 -10.261 1.00 75.81 72 ARG A CA 1
ATOM 563 C C . ARG A 1 72 ? -11.151 -5.993 -10.520 1.00 75.81 72 ARG A C 1
ATOM 565 O O . ARG A 1 72 ? -11.365 -5.128 -9.676 1.00 75.81 72 ARG A O 1
ATOM 572 N N . HIS A 1 73 ? -11.821 -6.095 -11.659 1.00 79.19 73 HIS A N 1
ATOM 573 C CA . HIS A 1 73 ? -12.991 -5.295 -11.979 1.00 79.19 73 HIS A CA 1
ATOM 574 C C . HIS A 1 73 ? -14.255 -6.048 -11.560 1.00 79.19 73 HIS A C 1
ATOM 576 O O . HIS A 1 73 ? -14.415 -7.228 -11.882 1.00 79.19 73 HIS A O 1
ATOM 582 N N . TRP A 1 74 ? -15.138 -5.372 -10.827 1.00 80.56 74 TRP A N 1
ATOM 583 C CA . TRP A 1 74 ? -16.447 -5.903 -10.460 1.00 80.56 74 TRP A CA 1
ATOM 584 C C . TRP A 1 74 ? -17.495 -5.359 -11.421 1.00 80.56 74 TRP A C 1
ATOM 586 O O . TRP A 1 74 ? -17.884 -4.194 -11.344 1.00 80.56 74 TRP A O 1
ATOM 596 N N . GLU A 1 75 ? -17.956 -6.212 -12.328 1.00 78.56 75 GLU A N 1
ATOM 597 C CA . GLU A 1 75 ? -19.045 -5.870 -13.236 1.00 78.56 75 GLU A CA 1
ATOM 598 C C . GLU A 1 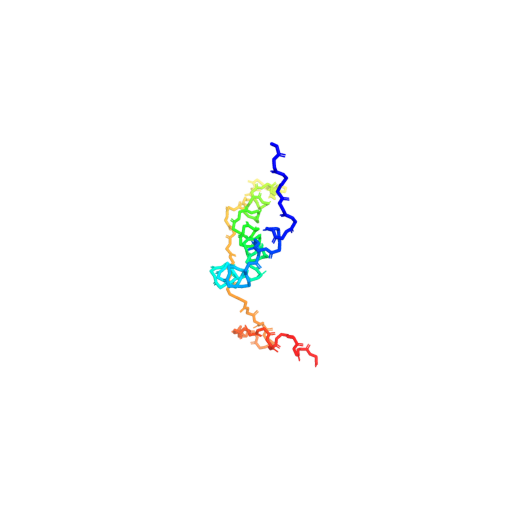75 ? -20.395 -5.927 -12.507 1.00 78.56 75 GLU A C 1
ATOM 600 O O . GLU A 1 75 ? -20.550 -6.609 -11.491 1.00 78.56 75 GLU A O 1
ATOM 605 N N . LYS A 1 76 ? -21.422 -5.266 -13.058 1.00 75.88 76 LYS A N 1
ATOM 606 C CA . LYS A 1 76 ? -22.791 -5.258 -12.496 1.00 75.88 76 LYS A CA 1
ATOM 607 C C . LYS A 1 76 ? -23.383 -6.663 -12.279 1.00 75.88 76 LYS A C 1
ATOM 609 O O . LYS A 1 76 ? -24.321 -6.804 -11.503 1.00 75.88 76 LYS A O 1
ATOM 614 N N . GLY A 1 77 ? -22.839 -7.689 -12.939 1.00 77.4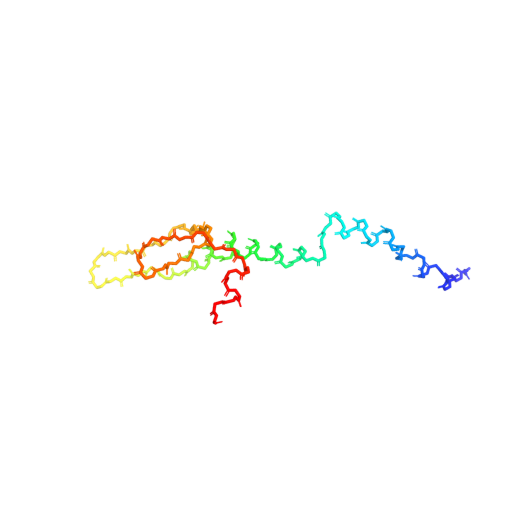4 77 GLY A N 1
ATOM 615 C CA . GLY A 1 77 ? -23.208 -9.097 -12.762 1.00 77.44 77 GLY A CA 1
ATOM 616 C C . GLY A 1 77 ? -22.573 -9.795 -11.550 1.00 77.44 77 GLY A C 1
ATOM 617 O O . GLY A 1 77 ? -22.787 -10.990 -11.372 1.00 77.44 77 GLY A O 1
ATOM 618 N N . GLY A 1 78 ? -21.769 -9.099 -10.738 1.00 80.62 78 GLY A N 1
ATOM 619 C CA . GLY A 1 78 ? -21.175 -9.643 -9.511 1.00 80.62 78 GLY A CA 1
ATOM 620 C 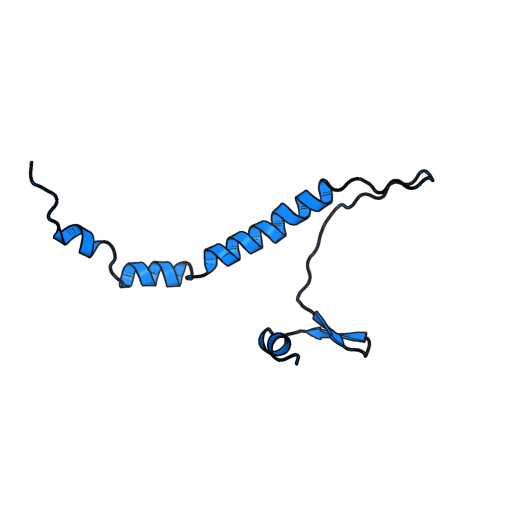C . GLY A 1 78 ? -20.051 -10.660 -9.732 1.00 80.62 78 GLY A C 1
ATOM 621 O O . GLY A 1 78 ? -19.560 -11.238 -8.767 1.00 80.62 78 GLY A O 1
ATOM 622 N N . THR A 1 79 ? -19.626 -10.887 -10.977 1.00 78.25 79 THR A N 1
ATOM 623 C CA . THR A 1 79 ? -18.493 -11.764 -11.291 1.00 78.25 79 THR A CA 1
ATOM 624 C C . THR A 1 79 ? -17.229 -10.917 -11.441 1.00 78.25 79 THR A C 1
ATOM 626 O O . THR A 1 79 ? -17.223 -9.989 -12.252 1.00 78.25 79 THR A O 1
ATOM 629 N N . PRO A 1 80 ? -16.161 -11.193 -10.675 1.00 80.12 80 PRO A N 1
ATOM 630 C CA . PRO A 1 80 ? -14.929 -10.432 -10.783 1.00 80.12 80 PRO A CA 1
ATOM 631 C C . PRO A 1 80 ? -14.121 -10.871 -12.009 1.00 80.12 80 PRO A C 1
ATOM 633 O O . PRO A 1 80 ? -13.792 -12.050 -12.153 1.00 80.12 80 PRO A O 1
ATOM 636 N N . ALA A 1 81 ? -13.739 -9.912 -12.849 1.00 75.25 81 ALA A N 1
ATOM 637 C CA . ALA A 1 81 ? -12.874 -10.137 -14.003 1.00 75.25 81 ALA A CA 1
ATOM 638 C C . ALA A 1 81 ? -11.467 -9.555 -13.755 1.00 75.25 81 ALA A C 1
ATOM 640 O O . ALA A 1 81 ? -11.341 -8.477 -13.162 1.00 75.25 81 ALA A O 1
ATOM 641 N N . PRO A 1 82 ? -10.384 -10.230 -14.187 1.00 74.06 82 PRO A N 1
ATOM 642 C CA . PRO A 1 82 ? -9.051 -9.632 -14.204 1.00 74.06 82 PRO A CA 1
ATOM 643 C C . PRO A 1 82 ? -9.043 -8.402 -15.116 1.00 74.06 82 PRO A C 1
ATOM 645 O O . PRO A 1 82 ? -9.507 -8.483 -16.253 1.00 74.06 82 PRO A O 1
ATOM 648 N N . ILE A 1 83 ? -8.491 -7.283 -14.645 1.00 77.06 83 ILE A N 1
ATOM 649 C CA . ILE A 1 83 ? -8.363 -6.065 -15.453 1.00 77.06 83 ILE A CA 1
ATOM 650 C C . ILE A 1 83 ? -6.920 -5.871 -15.914 1.00 77.06 83 ILE A C 1
ATOM 652 O O . ILE A 1 83 ? -5.968 -6.100 -15.166 1.00 77.06 83 ILE A O 1
ATOM 656 N N . VAL A 1 84 ? -6.765 -5.451 -17.169 1.00 77.94 84 VAL A N 1
ATOM 657 C CA . VAL A 1 84 ? -5.485 -5.010 -17.735 1.00 77.94 84 VAL A CA 1
ATOM 658 C C . VAL A 1 84 ? -5.454 -3.478 -17.789 1.00 77.94 84 VAL A C 1
ATOM 660 O O . VAL A 1 84 ? -6.510 -2.878 -17.997 1.00 77.94 84 VAL A O 1
ATOM 663 N N . PRO A 1 85 ? -4.285 -2.817 -17.672 1.00 72.81 85 PRO A N 1
ATOM 664 C CA . PRO A 1 85 ? -4.203 -1.351 -17.548 1.00 72.81 85 PRO A CA 1
ATOM 665 C C . PRO A 1 85 ? -4.913 -0.568 -18.667 1.00 72.81 85 PRO A C 1
ATOM 667 O O . PRO A 1 85 ? -5.544 0.464 -18.441 1.00 72.81 85 PRO A O 1
ATOM 670 N N . ASN A 1 86 ? -4.871 -1.093 -19.892 1.00 76.19 86 ASN A N 1
ATOM 671 C CA . ASN A 1 86 ? -5.528 -0.471 -21.044 1.00 76.19 86 ASN A CA 1
ATOM 672 C C . ASN A 1 86 ? -7.060 -0.594 -21.008 1.00 76.19 86 ASN A C 1
ATOM 674 O O . ASN A 1 86 ? -7.746 0.187 -21.659 1.00 76.19 86 ASN A O 1
ATOM 678 N N . GLY A 1 87 ? -7.591 -1.595 -20.302 1.00 63.69 87 GLY A N 1
ATOM 679 C CA . GLY A 1 87 ? -9.030 -1.772 -20.114 1.00 63.69 87 GLY A CA 1
ATOM 680 C C . GLY A 1 87 ? -9.619 -0.752 -19.141 1.00 63.69 87 GLY A C 1
ATOM 681 O O . GLY A 1 87 ? -10.755 -0.339 -19.324 1.00 63.69 87 GLY A O 1
ATOM 682 N N . ASP A 1 88 ? -8.827 -0.303 -18.164 1.00 61.00 88 ASP A N 1
ATOM 683 C CA . ASP A 1 88 ? -9.235 0.679 -17.150 1.00 61.00 88 ASP A CA 1
ATOM 684 C C . ASP A 1 88 ? -9.208 2.116 -17.704 1.00 61.00 88 ASP A C 1
ATOM 686 O O . ASP A 1 88 ? -10.142 2.897 -17.552 1.00 61.00 88 ASP A O 1
ATOM 690 N N . THR A 1 89 ? -8.166 2.446 -18.471 1.00 66.69 89 THR A N 1
ATOM 691 C CA . THR A 1 89 ? -7.973 3.788 -19.059 1.00 66.69 89 THR A CA 1
ATOM 692 C C . THR A 1 89 ? -8.939 4.137 -20.193 1.00 66.69 89 THR A C 1
ATOM 694 O O . THR A 1 89 ? -9.076 5.311 -20.531 1.00 66.69 89 THR A O 1
ATOM 697 N N . ARG A 1 90 ? -9.616 3.146 -20.785 1.00 60.50 90 ARG A N 1
ATOM 698 C CA . ARG A 1 90 ? -10.648 3.347 -21.822 1.00 60.50 90 ARG A CA 1
ATOM 699 C C . ARG A 1 90 ? -12.074 3.243 -21.277 1.00 60.50 90 ARG A C 1
ATOM 701 O O . ARG A 1 90 ? -13.012 3.177 -22.064 1.00 60.50 90 ARG A O 1
ATOM 708 N N . GLY A 1 91 ? -12.240 3.202 -19.955 1.00 57.62 91 GLY A N 1
ATOM 709 C CA . GLY A 1 91 ? -13.533 3.167 -19.278 1.00 57.62 91 GLY A CA 1
ATOM 710 C C . GLY A 1 91 ? -14.256 4.518 -19.259 1.00 57.62 91 GLY A C 1
ATOM 711 O O . GLY A 1 91 ? -14.597 4.985 -18.179 1.00 57.62 91 GLY A O 1
ATOM 712 N N . PHE A 1 92 ? -14.470 5.119 -20.436 1.00 50.12 92 PHE A N 1
ATOM 713 C CA . PHE A 1 92 ? -15.516 6.101 -20.761 1.00 50.12 92 PHE A CA 1
ATOM 714 C C . PHE A 1 92 ? -15.903 5.947 -22.235 1.00 50.12 92 PHE A C 1
ATOM 716 O O . PHE A 1 92 ? -14.988 5.982 -23.089 1.00 50.12 92 PHE A O 1
#